Protein AF-A0A0C9VB20-F1 (afdb_monomer)

Mean predicted aligned error: 13.64 Å

Structure (mmCIF, N/CA/C/O backbone):
data_AF-A0A0C9VB20-F1
#
_entry.id   AF-A0A0C9VB20-F1
#
loop_
_atom_site.group_PDB
_atom_site.id
_atom_site.type_symbol
_atom_site.label_atom_id
_atom_site.label_alt_id
_atom_site.label_comp_id
_atom_site.label_asym_id
_atom_site.label_entity_id
_atom_site.label_seq_id
_atom_site.pdbx_PDB_ins_code
_atom_site.Cartn_x
_atom_site.Cartn_y
_atom_site.Cartn_z
_atom_site.occupancy
_atom_site.B_iso_or_equiv
_atom_site.auth_seq_id
_atom_site.auth_comp_id
_atom_site.auth_asym_id
_atom_site.auth_atom_id
_atom_site.pdbx_PDB_model_num
ATOM 1 N N . MET A 1 1 ? 24.033 22.793 -11.885 1.00 37.19 1 MET A N 1
ATOM 2 C CA . MET A 1 1 ? 23.293 23.041 -10.629 1.00 37.19 1 MET A CA 1
ATOM 3 C C . MET A 1 1 ? 22.339 21.866 -10.436 1.00 37.19 1 MET A C 1
ATOM 5 O O . MET A 1 1 ? 21.410 21.729 -11.218 1.00 37.19 1 MET A O 1
ATOM 9 N N . LEU A 1 2 ? 22.643 20.930 -9.532 1.00 44.25 2 LEU A N 1
ATOM 10 C CA . LEU A 1 2 ? 21.800 19.748 -9.310 1.00 44.25 2 LEU A CA 1
ATOM 11 C C . LEU A 1 2 ? 20.564 20.181 -8.518 1.00 44.25 2 LEU A C 1
ATOM 13 O O . LEU A 1 2 ? 20.688 20.611 -7.374 1.00 44.25 2 LEU A O 1
ATOM 17 N N . VAL A 1 3 ? 19.382 20.098 -9.131 1.00 48.47 3 VAL A N 1
ATOM 18 C CA . VAL A 1 3 ? 18.114 20.291 -8.422 1.00 48.47 3 VAL A CA 1
ATOM 19 C C . VAL A 1 3 ? 17.969 19.130 -7.446 1.00 48.47 3 VAL A C 1
ATOM 21 O O . VAL A 1 3 ? 17.707 17.994 -7.838 1.00 48.47 3 VAL A O 1
ATOM 24 N N . GLN A 1 4 ? 18.193 19.406 -6.165 1.00 52.41 4 GLN A N 1
ATOM 25 C CA . GLN A 1 4 ? 17.940 18.453 -5.098 1.00 52.41 4 GLN A CA 1
ATOM 26 C C . GLN A 1 4 ? 16.421 18.303 -4.977 1.00 52.41 4 GLN A C 1
ATOM 28 O O . GLN A 1 4 ? 15.737 19.142 -4.390 1.00 52.41 4 GLN A O 1
ATOM 33 N N . VAL A 1 5 ? 15.872 17.254 -5.591 1.00 60.34 5 VAL A N 1
ATOM 34 C CA . VAL A 1 5 ? 14.470 16.878 -5.398 1.00 60.34 5 VAL A CA 1
ATOM 35 C C . VAL A 1 5 ? 14.298 16.584 -3.911 1.00 60.34 5 VAL A C 1
ATOM 37 O O . VAL A 1 5 ? 14.922 15.659 -3.388 1.00 60.34 5 VAL A O 1
ATOM 40 N N . ARG A 1 6 ? 13.498 17.400 -3.209 1.00 60.97 6 ARG A N 1
ATOM 41 C CA . ARG A 1 6 ? 13.173 17.154 -1.799 1.00 60.97 6 ARG A CA 1
ATOM 42 C C . ARG A 1 6 ? 12.602 15.750 -1.694 1.00 60.97 6 ARG A C 1
ATOM 44 O O . ARG A 1 6 ? 11.579 15.454 -2.308 1.00 60.97 6 ARG A O 1
ATOM 51 N N . GLN A 1 7 ? 13.262 14.894 -0.921 1.00 64.06 7 GLN A N 1
ATOM 52 C CA . GLN A 1 7 ? 12.698 13.591 -0.623 1.00 64.06 7 GLN A CA 1
ATOM 53 C C . GLN A 1 7 ? 11.427 13.810 0.205 1.00 64.06 7 GLN A C 1
ATOM 55 O O . GLN A 1 7 ? 11.490 14.489 1.235 1.00 64.06 7 GLN A O 1
ATOM 60 N N . PRO A 1 8 ? 10.267 13.303 -0.242 1.00 66.62 8 PRO A N 1
ATOM 61 C CA . PRO A 1 8 ? 9.053 13.385 0.550 1.00 66.62 8 PRO A CA 1
ATOM 62 C C . PRO A 1 8 ? 9.283 12.644 1.866 1.00 66.62 8 PRO A C 1
ATOM 64 O O . PRO A 1 8 ? 9.651 11.469 1.882 1.00 66.62 8 PRO A O 1
ATOM 67 N N . HIS A 1 9 ? 9.091 13.346 2.978 1.00 73.94 9 HIS A N 1
ATOM 68 C CA . HIS A 1 9 ? 9.202 12.747 4.297 1.00 73.94 9 HIS A CA 1
ATOM 69 C C . HIS A 1 9 ? 7.899 12.005 4.607 1.00 73.94 9 HIS A C 1
ATOM 71 O O . HIS A 1 9 ? 6.940 12.589 5.117 1.00 73.94 9 HIS A O 1
ATOM 77 N N . TYR A 1 10 ? 7.846 10.723 4.249 1.00 79.81 10 TYR A N 1
ATOM 78 C CA . TYR A 1 10 ? 6.683 9.884 4.515 1.00 79.81 10 TYR A CA 1
ATOM 79 C C . TYR A 1 10 ? 6.507 9.693 6.025 1.00 79.81 10 TYR A C 1
ATOM 81 O O . TYR A 1 10 ? 7.349 9.101 6.695 1.00 79.81 10 TYR A O 1
ATOM 89 N N . ASN A 1 11 ? 5.405 10.199 6.574 1.00 80.00 11 ASN A N 1
ATOM 90 C CA . ASN A 1 11 ? 5.003 9.945 7.953 1.00 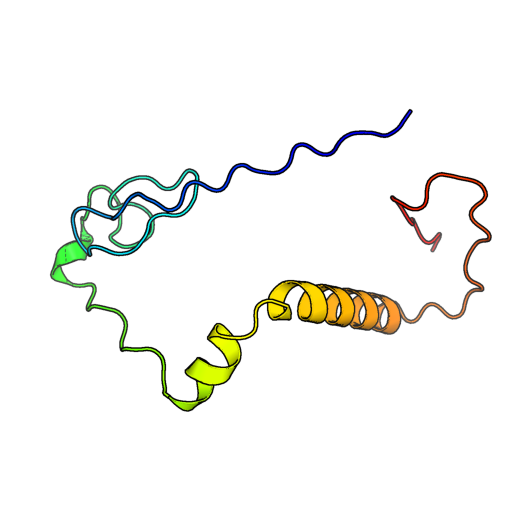80.00 11 ASN A CA 1
ATOM 91 C C . ASN A 1 11 ? 3.794 9.007 7.966 1.00 80.00 11 ASN A C 1
ATOM 93 O O . ASN A 1 11 ? 2.663 9.454 7.766 1.00 80.00 11 ASN A O 1
ATOM 97 N N . TRP A 1 12 ? 4.056 7.720 8.193 1.00 85.44 12 TRP A N 1
ATOM 98 C CA . TRP A 1 12 ? 3.052 6.652 8.272 1.00 85.44 12 TRP A CA 1
ATOM 99 C C . TRP A 1 12 ? 2.956 6.061 9.688 1.00 85.44 12 TRP A C 1
ATOM 101 O O . TRP A 1 12 ? 2.695 4.880 9.871 1.00 85.44 12 TRP A O 1
ATOM 111 N N . SER A 1 13 ? 3.214 6.877 10.714 1.00 87.50 13 SER A N 1
ATOM 112 C CA . SER A 1 13 ? 3.145 6.452 12.124 1.00 87.50 13 SER A CA 1
ATOM 113 C C . SER A 1 13 ? 1.742 6.562 12.731 1.00 87.50 13 SER A C 1
ATOM 115 O O . SER A 1 13 ? 1.475 6.015 13.799 1.00 87.50 13 SER A O 1
ATOM 117 N N . ARG A 1 14 ? 0.837 7.287 12.065 1.00 91.06 14 ARG A N 1
ATOM 118 C CA . ARG A 1 14 ? -0.512 7.571 12.565 1.00 91.06 14 ARG A CA 1
ATOM 119 C C . ARG A 1 14 ? -1.483 6.482 12.125 1.00 91.06 14 ARG A C 1
ATOM 121 O O . ARG A 1 14 ? -1.374 5.959 11.019 1.00 91.06 14 ARG A O 1
ATOM 128 N N . ARG A 1 15 ? -2.467 6.186 12.973 1.00 89.94 15 ARG A N 1
ATOM 129 C CA . ARG A 1 15 ? -3.557 5.246 12.684 1.00 89.94 15 ARG A CA 1
ATOM 130 C C . ARG A 1 15 ? -4.906 5.940 12.781 1.00 89.94 15 ARG A C 1
ATOM 132 O O . ARG A 1 15 ? -5.059 6.912 13.521 1.00 89.94 15 ARG A O 1
ATOM 139 N N . CYS A 1 16 ? -5.878 5.454 12.019 1.00 88.81 16 CYS A N 1
ATOM 140 C CA . CYS A 1 16 ? -7.246 5.935 12.117 1.00 88.81 16 CYS A CA 1
ATOM 141 C C . CYS A 1 16 ? -7.861 5.524 13.464 1.00 88.81 16 CYS A C 1
ATOM 143 O O . CYS A 1 16 ? -7.801 4.358 13.827 1.00 88.81 16 CYS A O 1
ATOM 145 N N . GLN A 1 17 ? -8.516 6.443 14.176 1.00 90.44 17 GLN A N 1
ATOM 146 C CA . GLN A 1 17 ? -9.155 6.144 15.469 1.00 90.44 17 GLN A CA 1
ATOM 147 C C . GLN A 1 17 ? -10.378 5.223 15.356 1.00 90.44 17 GLN A C 1
ATOM 149 O O . GLN A 1 17 ? -10.846 4.707 16.361 1.00 90.44 17 GLN A O 1
ATOM 154 N N . PHE A 1 18 ? -10.921 5.067 14.146 1.00 88.56 18 PHE A N 1
ATOM 155 C CA . PHE A 1 18 ? -12.153 4.324 13.906 1.00 88.56 18 PHE A CA 1
ATOM 156 C C . PHE A 1 18 ? -11.891 2.891 13.431 1.00 88.56 18 PHE A C 1
ATOM 158 O O . PHE A 1 18 ? -12.426 1.960 14.012 1.00 88.56 18 PHE A O 1
ATOM 165 N N . CYS A 1 19 ? -11.060 2.711 12.397 1.00 86.06 19 CYS A N 1
ATOM 166 C CA . CYS A 1 19 ? -10.750 1.390 11.824 1.00 86.06 19 CYS A CA 1
ATOM 167 C C . CYS A 1 19 ? -9.300 0.934 12.048 1.00 86.06 19 CYS A C 1
ATOM 169 O O . CYS A 1 19 ? -8.874 -0.071 11.493 1.00 86.06 19 CYS A O 1
ATOM 171 N N . ASN A 1 20 ? -8.498 1.702 12.791 1.00 85.44 20 ASN A N 1
ATOM 172 C CA . ASN A 1 20 ? -7.107 1.388 13.136 1.00 85.44 20 ASN A CA 1
ATOM 173 C C . ASN A 1 20 ? -6.122 1.186 11.958 1.00 85.44 20 ASN A C 1
ATOM 175 O O . ASN A 1 20 ? -4.962 0.812 12.176 1.00 85.44 20 ASN A O 1
ATOM 179 N N . ILE A 1 21 ? -6.533 1.475 10.717 1.00 85.88 21 ILE A N 1
ATOM 180 C CA . ILE A 1 21 ? -5.658 1.407 9.540 1.00 85.88 21 ILE A CA 1
ATOM 181 C C . ILE A 1 21 ? -4.575 2.491 9.590 1.00 85.88 21 ILE A C 1
ATOM 183 O O . ILE A 1 21 ? -4.787 3.578 10.136 1.00 85.88 21 ILE A O 1
ATOM 187 N N . LEU A 1 22 ? -3.409 2.186 9.019 1.00 88.25 22 LEU A N 1
ATOM 188 C CA . LEU A 1 22 ? -2.296 3.122 8.886 1.00 88.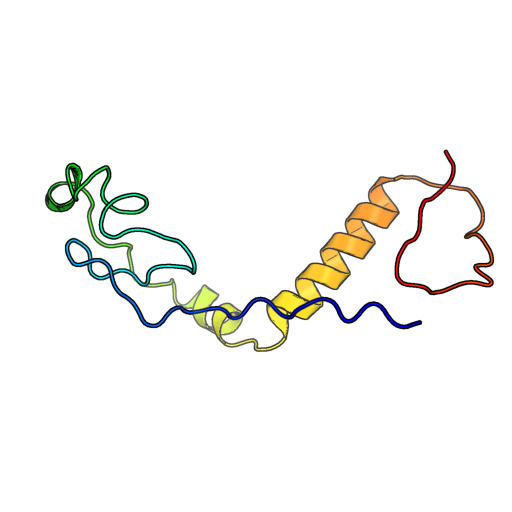25 22 LEU A CA 1
ATOM 189 C C . LEU A 1 22 ? -2.703 4.288 7.973 1.00 88.25 22 LEU A C 1
ATOM 191 O O . LEU A 1 22 ? -3.185 4.059 6.867 1.00 88.25 22 LEU A O 1
ATOM 195 N N . LEU A 1 23 ? -2.503 5.520 8.434 1.00 87.44 23 LEU A N 1
ATOM 196 C CA . LEU A 1 23 ? -2.785 6.723 7.655 1.00 87.44 23 LEU A CA 1
ATOM 197 C C . LEU A 1 23 ? -1.546 7.129 6.860 1.00 87.44 23 LEU A C 1
ATOM 199 O O . LEU A 1 23 ? -0.451 7.266 7.422 1.00 87.44 23 LEU A O 1
ATOM 203 N N . LEU A 1 24 ? -1.730 7.387 5.568 1.00 87.81 24 LEU A N 1
ATOM 204 C CA . LEU A 1 24 ? -0.680 7.928 4.717 1.00 87.81 24 LEU A CA 1
ATOM 205 C C . LEU A 1 24 ? -0.384 9.395 5.067 1.00 87.81 24 LEU A C 1
ATOM 207 O O . LEU A 1 24 ? -1.077 10.079 5.830 1.00 87.81 24 LEU A O 1
ATOM 211 N N . THR A 1 25 ? 0.713 9.899 4.507 1.00 86.25 25 THR A N 1
ATOM 212 C CA . THR A 1 25 ? 1.131 11.288 4.712 1.00 86.25 25 THR A CA 1
ATOM 213 C C . THR A 1 25 ? 0.071 12.236 4.158 1.00 86.25 25 THR A C 1
ATOM 215 O O . THR A 1 25 ? -0.294 12.142 2.994 1.00 86.25 25 THR A O 1
ATOM 218 N N . GLY A 1 26 ? -0.427 13.144 5.000 1.00 86.25 26 GLY A N 1
ATOM 219 C CA . GLY A 1 26 ? -1.492 14.086 4.637 1.00 86.25 26 GLY A CA 1
ATOM 220 C C . GLY A 1 26 ? -2.914 13.562 4.849 1.00 86.25 26 GLY A C 1
ATOM 221 O O . GLY A 1 26 ? -3.841 14.369 4.883 1.00 86.25 26 GLY A O 1
ATOM 222 N N . GLU A 1 27 ? -3.106 12.262 5.084 1.00 88.44 27 GLU A N 1
ATOM 223 C CA . GLU A 1 27 ? -4.440 11.732 5.362 1.00 88.44 27 GLU A CA 1
ATOM 224 C C . GLU A 1 27 ? -4.952 12.197 6.727 1.00 88.44 27 GLU A C 1
ATOM 226 O O . GLU A 1 27 ? -4.217 12.264 7.727 1.00 88.44 27 GLU A O 1
ATOM 231 N N . ARG A 1 28 ? -6.242 12.537 6.752 1.00 87.25 28 ARG A N 1
ATOM 232 C CA . ARG A 1 28 ? -6.972 12.920 7.956 1.00 87.25 28 ARG A CA 1
ATOM 233 C C . ARG A 1 28 ? -7.684 11.713 8.546 1.00 87.25 28 ARG A C 1
ATOM 235 O O . ARG A 1 28 ? -8.050 10.758 7.863 1.00 87.25 28 ARG A O 1
ATOM 242 N N . ASN A 1 29 ? -7.881 11.780 9.853 1.00 87.56 29 ASN A N 1
ATOM 243 C CA . ASN A 1 29 ? -8.458 10.695 10.618 1.00 87.56 29 ASN A CA 1
ATOM 244 C C . ASN A 1 29 ? -9.926 10.456 10.239 1.00 87.56 29 ASN A C 1
ATOM 246 O O . ASN A 1 29 ? -10.750 11.359 10.375 1.00 87.56 29 ASN A O 1
ATOM 250 N N . GLY A 1 30 ? -10.250 9.237 9.799 1.00 85.00 30 GLY A N 1
ATOM 251 C CA . GLY A 1 30 ? -11.614 8.870 9.436 1.00 85.00 30 GLY A CA 1
ATOM 252 C C . GLY A 1 30 ? -12.167 9.713 8.294 1.00 85.00 30 GLY A C 1
ATOM 253 O O . GLY A 1 30 ? -13.306 10.142 8.378 1.00 85.00 30 GLY A O 1
ATOM 254 N N . GLU A 1 31 ? -11.369 10.021 7.272 1.00 86.31 31 GLU A N 1
ATOM 255 C CA . GLU A 1 31 ? -11.879 10.569 6.008 1.00 86.31 31 GLU A CA 1
ATOM 256 C C . GLU A 1 31 ? -11.772 9.513 4.910 1.00 86.31 31 GLU A C 1
ATOM 258 O O . GLU A 1 31 ? -12.795 8.984 4.482 1.00 86.31 31 GLU A O 1
ATOM 263 N N . PHE A 1 32 ? -10.547 9.147 4.524 1.00 84.94 32 PHE A N 1
ATOM 264 C CA . PHE A 1 32 ? -10.297 8.216 3.423 1.00 84.94 32 PHE A CA 1
ATOM 265 C C . PHE A 1 32 ? -10.900 6.822 3.667 1.00 84.94 32 PHE A C 1
ATOM 267 O O . PHE A 1 32 ? -11.654 6.317 2.844 1.00 84.94 32 PHE A O 1
ATOM 274 N N . CYS A 1 33 ? -10.611 6.215 4.820 1.00 84.38 33 CYS A N 1
ATOM 275 C CA . CYS A 1 33 ? -10.975 4.824 5.103 1.00 84.38 33 CYS A CA 1
ATOM 276 C C . CYS A 1 33 ? -12.376 4.624 5.704 1.00 84.38 33 CYS A C 1
ATOM 278 O O . CYS A 1 33 ? -12.955 3.556 5.548 1.00 84.38 33 CYS A O 1
ATOM 280 N N . CYS A 1 34 ? -12.931 5.617 6.407 1.00 88.88 34 CYS A N 1
ATOM 281 C CA . CYS A 1 34 ? -14.198 5.468 7.142 1.00 88.88 34 CYS A CA 1
ATOM 282 C C . CYS A 1 34 ? -15.277 6.475 6.725 1.00 88.88 34 CYS A C 1
ATOM 284 O O . CYS A 1 34 ? -16.330 6.519 7.358 1.00 88.88 34 CYS A O 1
ATOM 286 N N . GLY A 1 35 ? -15.025 7.304 5.705 1.00 86.12 35 GLY A N 1
ATOM 287 C CA . GLY A 1 35 ? -15.874 8.440 5.335 1.00 86.12 35 GLY A CA 1
ATOM 288 C C . GLY A 1 35 ? -15.888 9.540 6.395 1.00 86.12 35 GLY A C 1
ATOM 289 O O . GLY A 1 35 ? -15.626 9.276 7.558 1.00 86.12 35 GLY A O 1
ATOM 290 N N . GLN A 1 36 ? -16.216 10.773 6.003 1.00 89.12 36 GLN A N 1
ATOM 291 C CA . GLN A 1 36 ? -16.080 11.987 6.823 1.00 89.12 36 GLN A CA 1
ATOM 292 C C . GLN A 1 36 ? -16.412 11.790 8.316 1.00 89.12 36 GLN A C 1
ATOM 294 O O . GLN A 1 36 ? -17.545 11.468 8.676 1.00 89.12 36 GLN A O 1
ATOM 299 N N . ARG A 1 37 ? -15.411 12.014 9.181 1.00 86.88 37 ARG A N 1
ATOM 300 C CA . ARG A 1 37 ? -15.491 11.842 10.646 1.00 86.88 37 ARG A CA 1
ATOM 301 C C . ARG A 1 37 ? -15.910 10.433 11.095 1.00 86.88 37 ARG A C 1
ATOM 303 O O . ARG A 1 37 ? -16.551 10.289 12.129 1.00 86.88 37 ARG A O 1
ATOM 310 N N . GLY A 1 38 ? -15.546 9.397 10.344 1.00 87.88 38 GLY A N 1
ATOM 311 C CA . GLY A 1 38 ? -15.853 8.011 10.702 1.00 87.88 38 GLY A CA 1
ATOM 312 C C . GLY A 1 38 ? -17.297 7.588 10.440 1.00 87.88 38 GLY A C 1
ATOM 313 O O . GLY A 1 38 ? -17.741 6.598 11.017 1.00 87.88 38 GLY A O 1
ATOM 314 N N . LYS A 1 39 ? -18.038 8.305 9.582 1.00 90.50 39 LYS A N 1
ATOM 315 C CA . LYS A 1 39 ? -19.461 8.041 9.291 1.00 90.50 39 LYS A CA 1
ATOM 316 C C . LYS A 1 39 ? -19.761 6.564 9.000 1.00 90.50 39 LYS A C 1
ATOM 318 O O . LYS A 1 39 ? -20.809 6.064 9.392 1.00 90.50 39 LYS A O 1
ATOM 323 N N . TYR A 1 40 ? -18.846 5.872 8.332 1.00 88.94 40 TYR A N 1
ATOM 324 C CA . TYR A 1 40 ? -18.985 4.484 7.899 1.00 88.94 40 TYR A CA 1
ATOM 325 C C . TYR A 1 40 ? -18.146 3.499 8.721 1.00 88.94 40 TYR A C 1
ATOM 327 O O . TYR A 1 40 ? -18.062 2.329 8.368 1.00 88.94 40 TYR A O 1
ATOM 335 N N . ALA A 1 41 ? -17.559 3.927 9.841 1.00 86.62 41 ALA A N 1
ATOM 336 C CA . ALA A 1 41 ? -16.731 3.066 10.689 1.00 86.62 41 ALA A CA 1
ATOM 337 C C . ALA A 1 41 ? -17.439 1.779 11.148 1.00 86.62 41 ALA A C 1
ATOM 339 O O . ALA A 1 41 ? -16.797 0.757 11.329 1.00 86.62 41 ALA A O 1
ATOM 340 N N . HIS A 1 42 ? -18.762 1.834 11.314 1.00 84.38 42 HIS A N 1
ATOM 341 C CA . HIS A 1 42 ? -19.585 0.716 11.772 1.00 84.38 42 HIS A CA 1
ATOM 342 C C . HIS A 1 42 ? -20.012 -0.250 10.653 1.00 84.38 42 HIS A C 1
ATOM 344 O O . HIS A 1 42 ? -20.506 -1.331 10.955 1.00 84.38 42 HIS A O 1
ATOM 350 N N . ILE A 1 43 ? -19.858 0.134 9.380 1.00 85.31 43 ILE A N 1
ATOM 351 C CA . ILE A 1 43 ? -20.212 -0.708 8.221 1.00 85.31 43 ILE A CA 1
ATOM 352 C C . ILE A 1 43 ?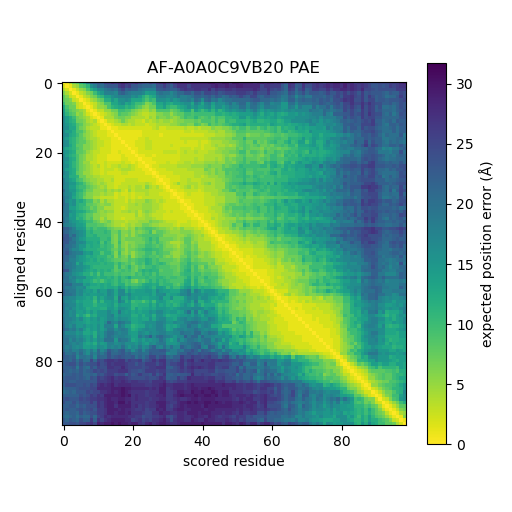 -18.991 -1.196 7.443 1.00 85.31 43 ILE A C 1
ATOM 354 O O . ILE A 1 43 ? -19.089 -2.169 6.699 1.00 85.31 43 ILE A O 1
ATOM 358 N N . VAL A 1 44 ? -17.849 -0.520 7.577 1.00 77.44 44 VAL A N 1
ATOM 359 C CA . VAL A 1 44 ? -16.609 -0.928 6.920 1.00 77.44 44 VAL A CA 1
ATOM 360 C C . VAL A 1 44 ? -15.998 -2.060 7.735 1.00 77.44 44 VAL A C 1
ATOM 362 O O . VAL A 1 44 ? -15.440 -1.834 8.806 1.00 77.44 44 VAL A O 1
ATOM 365 N N . ALA A 1 45 ? -16.119 -3.283 7.224 1.00 76.31 45 ALA A N 1
ATOM 366 C CA . ALA A 1 45 ? -15.402 -4.425 7.768 1.00 76.31 45 ALA A CA 1
ATOM 367 C C . ALA A 1 45 ? -13.888 -4.228 7.605 1.00 76.31 45 ALA A C 1
ATOM 369 O O . ALA A 1 45 ? -13.427 -3.589 6.654 1.00 76.31 45 ALA A O 1
ATOM 370 N N . GLU A 1 46 ? -13.111 -4.793 8.528 1.00 73.94 46 GLU A N 1
ATOM 371 C CA . GLU A 1 46 ? -11.659 -4.818 8.386 1.00 73.94 46 GLU A CA 1
ATOM 372 C C . GLU A 1 46 ? -11.257 -5.522 7.084 1.00 73.94 46 GLU A C 1
ATOM 374 O O . GLU A 1 46 ? -11.897 -6.479 6.638 1.00 73.94 46 GLU A O 1
ATOM 379 N N . LEU A 1 47 ? -10.178 -5.037 6.465 1.00 73.44 47 LEU A N 1
ATOM 380 C CA . LEU A 1 47 ? -9.598 -5.701 5.304 1.00 73.44 47 LEU A CA 1
ATOM 381 C C . LEU A 1 47 ? -9.158 -7.119 5.703 1.00 73.44 47 LEU A C 1
ATOM 383 O O . LEU A 1 47 ? -8.512 -7.279 6.742 1.00 73.44 47 LEU A O 1
ATOM 387 N N . PRO A 1 48 ? -9.457 -8.145 4.884 1.00 82.88 48 PRO A N 1
ATOM 388 C CA . PRO A 1 48 ? -8.957 -9.485 5.142 1.00 82.88 48 PRO A CA 1
ATOM 389 C C . PRO A 1 48 ? -7.419 -9.483 5.161 1.00 82.88 48 PRO A C 1
ATOM 391 O O . PRO A 1 48 ? -6.791 -8.652 4.491 1.00 82.88 48 PRO A O 1
ATOM 394 N N . PRO A 1 49 ? -6.790 -10.412 5.905 1.00 84.19 49 PRO A N 1
ATOM 395 C CA . PRO A 1 49 ? -5.340 -10.525 5.925 1.00 84.19 49 PRO A CA 1
ATOM 396 C C . PRO A 1 49 ? -4.797 -10.767 4.515 1.00 84.19 49 PRO A C 1
ATOM 398 O O . PRO A 1 49 ? -5.443 -11.396 3.672 1.00 84.19 49 PRO A O 1
ATOM 401 N N . LEU A 1 50 ? -3.579 -10.275 4.270 1.00 84.00 50 LEU A N 1
ATOM 402 C CA . LEU A 1 50 ? -2.913 -10.455 2.988 1.00 84.00 50 LEU A CA 1
ATOM 403 C C . LEU A 1 50 ? -2.797 -11.962 2.676 1.00 84.00 50 LEU A C 1
ATOM 405 O O . LEU A 1 50 ? -2.254 -12.699 3.504 1.00 84.00 50 LEU A O 1
ATOM 409 N N . PRO A 1 51 ? -3.264 -12.438 1.505 1.00 92.12 51 PRO A N 1
ATOM 410 C CA . PRO A 1 51 ? -3.160 -13.850 1.160 1.00 92.12 51 PRO A CA 1
ATOM 411 C C . PRO A 1 51 ? -1.702 -14.318 1.164 1.00 92.12 51 PRO A C 1
ATOM 413 O O . PRO A 1 51 ? -0.809 -13.581 0.738 1.00 92.12 51 PRO A O 1
ATOM 416 N N . ALA A 1 52 ? -1.461 -15.557 1.600 1.00 91.38 52 ALA A N 1
ATOM 417 C CA . ALA A 1 52 ? -0.113 -16.090 1.806 1.00 91.38 52 ALA A CA 1
ATOM 418 C C . ALA A 1 52 ? 0.780 -15.971 0.558 1.00 91.38 52 ALA A C 1
ATOM 420 O O . ALA A 1 52 ? 1.958 -15.624 0.664 1.00 91.38 52 ALA A O 1
ATOM 421 N N . GLN A 1 53 ? 0.203 -16.156 -0.632 1.00 89.50 53 GLN A N 1
ATOM 422 C CA . GLN A 1 53 ? 0.896 -16.001 -1.912 1.00 89.50 53 GLN A CA 1
ATOM 423 C C . GLN A 1 53 ? 1.497 -14.599 -2.139 1.00 89.50 53 GLN A C 1
ATOM 425 O O . GLN A 1 53 ? 2.490 -14.468 -2.853 1.00 89.50 53 GLN A O 1
ATOM 430 N N . PHE A 1 54 ? 0.952 -13.553 -1.512 1.00 84.75 54 PHE A N 1
ATOM 431 C CA . PHE A 1 54 ? 1.447 -12.179 -1.644 1.00 84.75 54 PHE A CA 1
ATOM 432 C C . PHE A 1 54 ? 2.455 -11.781 -0.561 1.00 84.75 54 PHE A C 1
ATOM 434 O O . PHE A 1 54 ? 3.130 -10.763 -0.713 1.00 84.75 54 PHE A O 1
ATOM 441 N N . ILE A 1 55 ? 2.631 -12.581 0.496 1.00 86.44 55 ILE A N 1
ATOM 442 C CA . ILE A 1 55 ? 3.607 -12.290 1.561 1.00 86.44 55 ILE A CA 1
ATOM 443 C C . ILE A 1 55 ? 5.027 -12.229 0.987 1.00 86.44 55 ILE A C 1
ATOM 445 O O . ILE A 1 55 ? 5.796 -11.325 1.310 1.00 86.44 55 ILE A O 1
ATOM 449 N N . TRP A 1 56 ? 5.366 -13.148 0.075 1.00 86.00 56 TRP A N 1
ATOM 450 C CA . TRP A 1 56 ? 6.660 -13.124 -0.612 1.00 86.00 56 TRP A CA 1
ATOM 451 C C . TRP A 1 56 ? 6.891 -11.803 -1.351 1.00 86.00 56 TRP A C 1
ATOM 453 O O . TRP A 1 56 ? 7.996 -11.266 -1.297 1.00 86.00 56 TRP A O 1
ATOM 463 N N . LEU A 1 57 ? 5.847 -11.275 -1.998 1.00 82.81 57 LEU A N 1
ATOM 464 C CA . LEU A 1 57 ? 5.884 -10.033 -2.767 1.00 82.81 57 LEU A CA 1
ATOM 465 C C . LEU A 1 57 ? 6.094 -8.822 -1.849 1.00 82.81 57 LEU A C 1
ATOM 467 O O . LEU A 1 57 ? 6.958 -7.987 -2.115 1.00 82.81 57 LEU A O 1
ATOM 471 N N . ALA A 1 58 ? 5.349 -8.767 -0.741 1.00 80.25 58 ALA A N 1
ATOM 472 C CA . ALA A 1 58 ? 5.433 -7.702 0.257 1.00 80.25 58 ALA A CA 1
ATOM 473 C C . ALA A 1 58 ? 6.819 -7.614 0.921 1.00 80.25 58 ALA A C 1
ATOM 475 O O . ALA A 1 58 ? 7.279 -6.526 1.258 1.00 80.25 58 ALA A O 1
ATOM 476 N N . ASN A 1 59 ? 7.522 -8.744 1.045 1.00 83.75 59 ASN A N 1
ATOM 477 C CA . ASN A 1 59 ? 8.847 -8.811 1.666 1.00 83.75 59 ASN A CA 1
ATOM 478 C C . ASN A 1 59 ? 10.006 -8.433 0.722 1.00 83.75 59 ASN A C 1
ATOM 480 O O . ASN A 1 59 ? 11.170 -8.431 1.133 1.00 83.75 59 ASN A O 1
ATOM 484 N N . LYS A 1 60 ? 9.745 -8.118 -0.554 1.00 85.62 60 LYS A N 1
ATOM 485 C CA . LYS A 1 60 ? 10.794 -7.705 -1.498 1.00 85.62 60 LYS A CA 1
ATOM 486 C C . LYS A 1 60 ? 11.084 -6.210 -1.382 1.00 85.62 60 LYS A C 1
ATOM 488 O O . LYS A 1 60 ? 10.428 -5.393 -2.017 1.00 85.62 60 LYS A O 1
ATOM 493 N N . LEU A 1 61 ? 12.166 -5.866 -0.682 1.00 82.25 61 LEU A N 1
ATOM 494 C CA . LEU A 1 61 ? 12.640 -4.480 -0.506 1.00 82.25 61 LEU A CA 1
ATOM 495 C C . LEU A 1 61 ? 12.776 -3.687 -1.821 1.00 82.25 61 LEU A C 1
ATOM 497 O O . LEU A 1 61 ? 12.515 -2.489 -1.861 1.00 82.25 61 LEU A O 1
ATOM 501 N N . ASN A 1 62 ? 13.148 -4.357 -2.914 1.00 82.75 62 ASN A N 1
ATOM 502 C CA . ASN A 1 62 ? 13.423 -3.703 -4.195 1.00 82.75 62 ASN A CA 1
ATOM 503 C C . ASN A 1 62 ? 12.224 -3.674 -5.148 1.00 82.75 62 ASN A C 1
ATOM 505 O O . ASN A 1 62 ? 12.366 -3.214 -6.283 1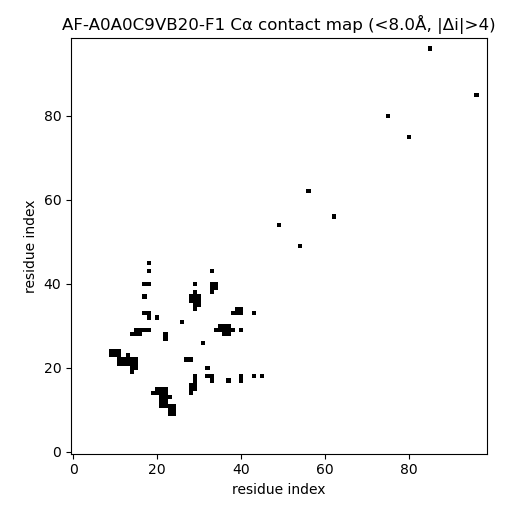.00 82.75 62 ASN A O 1
ATOM 509 N N . ILE A 1 63 ? 11.052 -4.163 -4.738 1.00 82.88 63 ILE A N 1
ATOM 510 C CA . ILE A 1 63 ? 9.946 -4.363 -5.675 1.00 82.88 63 ILE A CA 1
ATOM 511 C C . ILE A 1 63 ? 9.436 -3.062 -6.287 1.00 82.88 63 ILE A C 1
ATOM 513 O O . ILE A 1 63 ? 9.258 -2.988 -7.499 1.00 82.88 63 ILE A O 1
ATOM 517 N N . SER A 1 64 ? 9.311 -2.003 -5.489 1.00 77.69 64 SER A N 1
ATOM 518 C CA . SER A 1 64 ? 8.884 -0.688 -5.972 1.00 77.69 64 SER A CA 1
ATOM 519 C C . SER A 1 64 ? 9.897 -0.078 -6.944 1.00 77.69 64 SER A C 1
ATOM 521 O O . SER A 1 64 ? 9.524 0.645 -7.867 1.00 77.69 64 SER A O 1
ATOM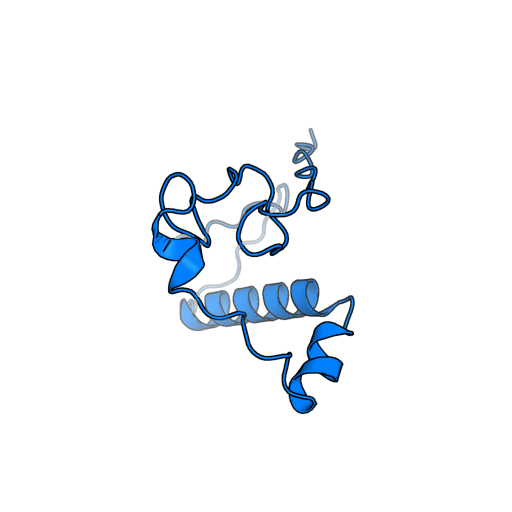 523 N N . PHE A 1 65 ? 11.188 -0.364 -6.756 1.00 79.19 65 PHE A N 1
ATOM 524 C CA . PHE A 1 65 ? 12.245 0.088 -7.659 1.00 79.19 65 PHE A CA 1
ATOM 525 C C . PHE A 1 65 ? 12.224 -0.685 -8.984 1.00 79.19 65 PHE A C 1
ATOM 527 O O . PHE A 1 65 ? 12.268 -0.075 -10.053 1.00 79.19 65 PHE A O 1
ATOM 534 N N . LEU A 1 66 ? 12.106 -2.014 -8.924 1.00 80.81 66 LEU A N 1
ATOM 535 C CA . LEU A 1 66 ? 12.037 -2.878 -10.105 1.00 80.81 66 LEU A CA 1
ATOM 536 C C . LEU A 1 66 ? 10.751 -2.649 -10.910 1.00 80.81 66 LEU A C 1
ATOM 538 O O . LEU A 1 66 ? 10.815 -2.524 -12.130 1.00 80.81 66 LEU A O 1
ATOM 542 N N . SER A 1 67 ? 9.606 -2.502 -10.240 1.00 84.56 67 SER A N 1
ATOM 543 C CA . SER A 1 67 ? 8.321 -2.190 -10.877 1.00 84.56 67 SER A CA 1
ATOM 544 C C . SER A 1 67 ? 8.372 -0.858 -11.618 1.00 84.56 67 SER A C 1
ATOM 546 O O . SER A 1 67 ? 7.915 -0.776 -12.752 1.00 84.56 67 SER A O 1
ATOM 548 N N . ARG A 1 68 ? 9.002 0.172 -11.041 1.00 80.31 68 ARG A N 1
ATOM 549 C CA . ARG A 1 68 ? 9.164 1.459 -11.727 1.00 80.31 68 ARG A CA 1
ATOM 550 C C . ARG A 1 68 ? 9.992 1.327 -12.999 1.00 80.31 68 ARG A C 1
ATOM 552 O O . ARG A 1 68 ? 9.611 1.894 -14.014 1.00 80.31 68 ARG A O 1
ATOM 559 N N . LYS A 1 69 ? 11.090 0.564 -12.964 1.00 81.19 69 LYS A N 1
ATOM 560 C CA . LYS A 1 69 ? 11.886 0.282 -14.169 1.00 81.19 69 LYS A CA 1
ATOM 561 C C . LYS A 1 69 ? 11.060 -0.435 -15.234 1.00 81.19 69 LYS A C 1
ATOM 563 O O . LYS A 1 69 ? 11.108 -0.034 -16.390 1.00 81.19 69 LYS A O 1
ATOM 568 N N . LEU A 1 70 ? 10.290 -1.448 -14.844 1.00 81.62 70 LEU A N 1
ATOM 569 C CA . LEU A 1 70 ? 9.414 -2.173 -15.765 1.00 81.62 70 LEU A CA 1
ATOM 570 C C . LEU A 1 70 ? 8.324 -1.269 -16.351 1.00 81.62 70 LEU A C 1
ATOM 572 O O . LEU A 1 70 ? 8.144 -1.268 -17.562 1.00 81.62 70 LEU A O 1
ATOM 576 N N . ASN A 1 71 ? 7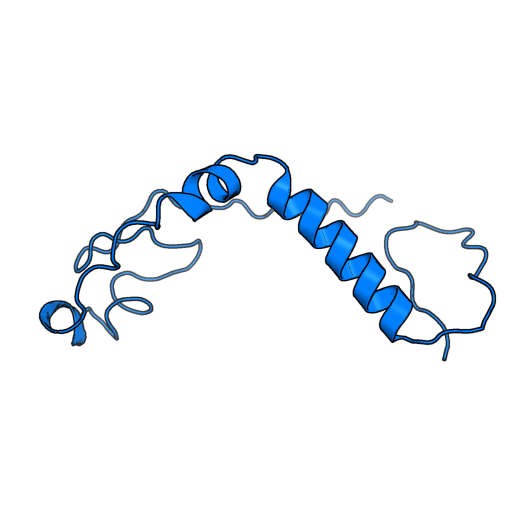.665 -0.446 -15.534 1.00 81.44 71 ASN A N 1
ATOM 577 C CA . ASN A 1 71 ? 6.662 0.511 -16.008 1.00 81.44 71 ASN A CA 1
ATOM 578 C C . ASN A 1 71 ? 7.261 1.529 -16.981 1.00 81.44 71 ASN A C 1
ATOM 580 O O . ASN A 1 71 ? 6.617 1.873 -17.966 1.00 81.44 71 ASN A O 1
ATOM 584 N N . LEU A 1 72 ? 8.490 1.993 -16.736 1.00 80.19 72 LEU A N 1
ATOM 585 C CA . LEU A 1 72 ? 9.193 2.894 -17.649 1.00 80.19 72 LEU A CA 1
ATOM 586 C C . LEU A 1 72 ? 9.537 2.206 -18.973 1.00 80.19 72 LEU A C 1
ATOM 588 O O . LEU A 1 72 ? 9.301 2.791 -20.022 1.00 80.19 72 LEU A O 1
ATOM 592 N N . LEU A 1 73 ? 10.040 0.968 -18.938 1.00 79.25 73 LEU A N 1
ATOM 593 C CA . LEU A 1 73 ? 10.323 0.186 -20.147 1.00 79.25 73 LEU A CA 1
ATOM 594 C C . LEU A 1 73 ? 9.054 -0.097 -20.952 1.00 79.25 73 LEU A C 1
ATOM 596 O O . LEU A 1 73 ? 9.066 0.042 -22.170 1.00 79.25 73 LEU A O 1
ATOM 600 N N . PHE A 1 74 ? 7.960 -0.453 -20.278 1.00 80.00 74 PHE A N 1
ATOM 601 C CA . PHE A 1 74 ? 6.671 -0.675 -20.923 1.00 80.00 74 PHE A CA 1
ATOM 602 C C . PHE A 1 74 ? 6.130 0.612 -21.543 1.00 80.00 74 PHE A C 1
ATOM 604 O O . PHE A 1 74 ? 5.753 0.609 -22.706 1.00 80.00 74 PHE A O 1
ATOM 611 N N . SER A 1 75 ? 6.155 1.721 -20.797 1.00 77.12 75 SER A N 1
ATOM 612 C CA . SER A 1 75 ? 5.734 3.029 -21.315 1.00 77.12 75 SER A CA 1
ATOM 613 C C . SER A 1 75 ? 6.586 3.439 -22.513 1.00 77.12 75 SER A C 1
ATOM 615 O O . SER A 1 75 ? 6.052 3.947 -23.487 1.00 77.12 75 SER A O 1
ATOM 617 N N . PHE A 1 76 ? 7.894 3.171 -22.472 1.00 78.62 76 PHE A N 1
ATOM 618 C CA . PHE A 1 76 ? 8.791 3.407 -23.597 1.00 78.62 76 PHE A CA 1
ATOM 619 C C . PHE A 1 76 ? 8.422 2.571 -24.827 1.00 78.62 76 PHE A C 1
ATOM 621 O O . PHE A 1 76 ? 8.236 3.126 -25.903 1.00 78.62 76 PHE A O 1
ATOM 628 N N . ALA A 1 77 ? 8.265 1.256 -24.666 1.00 78.62 77 ALA A N 1
ATOM 629 C CA . ALA A 1 77 ? 7.901 0.365 -25.764 1.00 78.62 77 ALA A CA 1
ATOM 630 C C . ALA A 1 77 ? 6.519 0.695 -26.356 1.00 78.62 77 ALA A C 1
ATOM 632 O O . ALA A 1 77 ? 6.347 0.660 -27.570 1.00 78.62 77 ALA A O 1
ATOM 633 N N . ALA A 1 78 ? 5.552 1.055 -25.508 1.00 77.19 78 ALA A N 1
ATOM 634 C CA . ALA A 1 78 ? 4.191 1.405 -25.910 1.00 77.19 78 ALA A CA 1
ATOM 635 C C . ALA A 1 78 ? 4.092 2.732 -26.677 1.00 77.19 78 ALA A C 1
ATOM 637 O O . ALA A 1 78 ? 3.085 2.970 -27.333 1.00 77.19 78 ALA A O 1
ATOM 638 N N . MET A 1 79 ? 5.110 3.596 -26.612 1.00 76.62 79 MET A N 1
ATOM 639 C CA . MET A 1 79 ? 5.149 4.816 -27.424 1.00 76.62 79 MET A CA 1
ATOM 640 C C . MET A 1 79 ? 5.479 4.539 -28.903 1.00 76.62 79 MET A C 1
ATOM 642 O O . MET A 1 79 ? 5.479 5.484 -29.682 1.00 76.62 79 MET A O 1
ATOM 646 N N . GLU A 1 80 ? 5.769 3.283 -29.287 1.00 68.56 80 GLU A N 1
ATOM 647 C CA . GLU A 1 80 ? 6.033 2.842 -30.672 1.00 68.56 80 GLU A CA 1
ATOM 648 C C . GLU A 1 80 ? 7.039 3.727 -31.436 1.00 68.56 80 GLU A C 1
ATOM 650 O O . GLU A 1 80 ? 7.013 3.829 -32.661 1.00 68.56 80 GLU A O 1
ATOM 655 N N . THR A 1 81 ? 7.963 4.379 -30.724 1.00 65.88 81 THR A N 1
ATOM 656 C CA . THR A 1 81 ? 8.892 5.326 -31.343 1.00 65.88 81 THR A CA 1
ATOM 657 C C . THR A 1 81 ? 9.934 4.560 -32.153 1.00 65.88 81 THR A C 1
ATOM 659 O O . THR A 1 81 ? 10.769 3.853 -31.584 1.00 65.88 81 THR A O 1
ATOM 662 N N . THR A 1 82 ? 9.916 4.710 -33.475 1.00 63.88 82 THR A N 1
ATOM 663 C CA . THR A 1 82 ? 10.923 4.135 -34.386 1.00 63.88 82 THR A CA 1
ATOM 664 C C . THR A 1 82 ? 12.157 5.021 -34.554 1.00 63.88 82 THR A C 1
ATOM 666 O O . THR A 1 82 ? 13.137 4.614 -35.177 1.00 63.88 82 THR A O 1
ATOM 669 N N . GLU A 1 83 ? 12.108 6.240 -34.020 1.00 64.00 83 GLU A N 1
ATOM 670 C CA . GLU A 1 83 ? 13.168 7.230 -34.156 1.00 64.00 83 GLU A CA 1
ATOM 671 C C . GLU A 1 83 ? 14.383 6.930 -33.273 1.00 64.00 83 GLU A C 1
ATOM 673 O O . GLU A 1 83 ? 14.294 6.325 -32.200 1.00 64.00 83 GLU A O 1
ATOM 678 N N . LYS A 1 84 ? 15.559 7.368 -33.735 1.00 62.25 84 LYS A N 1
ATOM 679 C CA . LYS A 1 84 ? 16.806 7.206 -32.977 1.00 62.25 84 LYS A CA 1
ATOM 680 C C . LYS A 1 84 ? 16.721 7.984 -31.665 1.00 62.25 84 LYS A C 1
ATOM 682 O O . LYS A 1 84 ? 16.331 9.148 -31.651 1.00 62.25 84 LYS A O 1
ATOM 687 N N . PHE A 1 85 ? 17.176 7.364 -30.574 1.00 62.44 85 PHE A N 1
ATOM 688 C CA . PHE A 1 85 ? 17.309 8.053 -29.292 1.00 62.44 85 PHE A CA 1
ATOM 689 C C . PHE A 1 85 ? 18.141 9.335 -29.454 1.00 62.44 85 PHE A C 1
ATOM 691 O O . PHE A 1 85 ? 19.237 9.276 -30.026 1.00 62.44 85 PHE A O 1
ATOM 698 N N . PRO A 1 86 ? 17.669 10.483 -28.938 1.00 65.38 86 PRO A N 1
ATOM 699 C CA . PRO A 1 86 ? 18.432 11.717 -29.013 1.00 65.38 86 PRO A CA 1
ATOM 700 C C . PRO A 1 86 ? 19.726 11.583 -28.204 1.00 65.38 86 PRO A C 1
ATOM 702 O O . PRO A 1 86 ? 19.737 11.059 -27.088 1.00 65.38 86 PRO A O 1
ATOM 705 N N . ILE A 1 87 ? 20.831 12.086 -28.756 1.00 68.00 87 ILE A N 1
ATOM 706 C CA . ILE A 1 87 ? 22.095 12.202 -28.025 1.00 68.00 87 ILE A CA 1
ATOM 707 C C . ILE A 1 87 ? 21.957 13.396 -27.079 1.00 68.00 87 ILE A C 1
ATOM 709 O O . ILE A 1 87 ? 22.021 14.550 -27.500 1.00 68.00 87 ILE A O 1
ATOM 713 N N . LEU A 1 88 ? 21.722 13.120 -25.797 1.00 65.69 88 LEU A N 1
ATOM 714 C CA . LEU A 1 88 ? 21.528 14.156 -24.785 1.00 65.69 88 LEU A CA 1
ATOM 715 C C . LEU A 1 88 ? 22.882 14.628 -24.242 1.00 65.69 88 LEU A C 1
ATOM 717 O O . LEU A 1 88 ? 23.542 13.923 -23.484 1.00 65.69 88 LEU A O 1
ATOM 721 N N . SER A 1 89 ? 23.270 15.854 -24.583 1.00 65.19 89 SER A N 1
ATOM 722 C CA . SER A 1 89 ? 24.455 16.547 -24.050 1.00 65.19 89 SER A CA 1
ATOM 723 C C . SER A 1 89 ? 24.186 17.310 -22.734 1.00 65.19 89 SER A C 1
ATOM 725 O O . SER A 1 89 ? 25.030 18.083 -22.286 1.00 65.19 89 SER A O 1
ATOM 727 N N . GLY A 1 90 ? 23.026 17.090 -22.091 1.00 65.19 90 GLY A N 1
ATOM 728 C CA . GLY A 1 90 ? 22.574 17.777 -20.869 1.00 65.19 90 GLY A CA 1
ATOM 729 C C . GLY A 1 90 ? 22.155 16.842 -19.714 1.00 65.19 90 GLY A C 1
ATOM 730 O O . GLY A 1 90 ? 22.273 15.623 -19.829 1.00 65.19 90 GLY A O 1
ATOM 731 N N . PRO A 1 91 ? 21.670 17.382 -18.573 1.00 58.22 91 PRO A N 1
ATOM 732 C CA . PRO A 1 91 ? 21.313 16.586 -17.396 1.00 58.22 91 PRO A CA 1
ATOM 733 C C . PRO A 1 91 ? 20.204 15.564 -17.700 1.00 58.22 91 PRO A C 1
ATOM 735 O O . PRO A 1 91 ? 19.086 15.938 -18.040 1.00 58.22 91 PRO A O 1
ATOM 738 N N . LEU A 1 92 ? 20.499 14.275 -17.501 1.00 57.25 92 LEU A N 1
ATOM 739 C CA . LEU A 1 92 ? 19.683 13.100 -17.869 1.00 57.25 92 LEU A CA 1
ATOM 740 C C . LEU A 1 92 ? 18.333 12.952 -17.123 1.00 57.25 92 LEU A C 1
ATOM 742 O O . LEU A 1 92 ? 17.707 11.897 -17.179 1.00 57.25 92 LEU A O 1
ATOM 746 N N . GLY A 1 93 ? 17.897 13.968 -16.376 1.00 52.34 93 GLY A N 1
ATOM 747 C CA . GLY A 1 93 ? 16.701 13.904 -15.529 1.00 52.34 93 GLY A CA 1
ATOM 748 C C . GLY A 1 93 ? 15.376 14.085 -16.274 1.00 52.34 93 GLY A C 1
ATOM 749 O O . GLY A 1 93 ? 14.336 13.718 -15.736 1.00 52.34 93 GLY A O 1
ATOM 750 N N . PHE A 1 94 ? 15.406 14.631 -17.493 1.00 53.53 94 PHE A N 1
ATOM 751 C CA . PHE A 1 94 ? 14.215 14.913 -18.291 1.00 53.53 94 PHE A CA 1
ATOM 752 C C . PHE A 1 94 ? 14.475 14.524 -19.746 1.00 53.53 94 PHE A C 1
ATOM 754 O O . PHE A 1 94 ? 15.311 15.127 -20.414 1.00 53.53 94 PHE A O 1
ATOM 761 N N . VAL A 1 95 ? 13.763 13.506 -20.226 1.00 54.97 95 VAL A N 1
ATOM 762 C CA . VAL A 1 95 ? 13.750 13.119 -21.639 1.00 54.97 95 VAL A CA 1
ATOM 763 C C . VAL A 1 95 ? 12.387 13.517 -22.187 1.00 54.97 95 VAL A C 1
ATOM 765 O O . VAL A 1 95 ? 11.381 12.909 -21.832 1.00 54.97 95 VAL A O 1
ATOM 768 N N . ALA A 1 96 ? 12.348 14.563 -23.008 1.00 55.88 96 ALA A N 1
ATOM 769 C CA . ALA A 1 96 ? 11.223 14.819 -23.895 1.00 55.88 96 ALA A CA 1
ATOM 770 C C . ALA A 1 96 ? 11.592 14.213 -25.251 1.00 55.88 96 ALA A C 1
ATOM 772 O O . ALA A 1 96 ? 12.596 14.601 -25.848 1.00 55.88 96 ALA A O 1
ATOM 773 N N . ILE A 1 97 ? 10.826 13.222 -25.697 1.00 52.16 97 ILE A N 1
ATOM 774 C CA . ILE A 1 97 ? 10.965 12.660 -27.040 1.00 52.16 97 ILE A CA 1
ATOM 775 C C . ILE A 1 97 ? 10.177 13.599 -27.962 1.00 52.16 97 ILE A C 1
ATOM 777 O O . ILE A 1 97 ? 8.997 13.838 -27.710 1.00 52.16 97 ILE A O 1
ATOM 781 N N . GLN A 1 98 ? 10.835 14.205 -28.954 1.00 49.97 98 GLN A N 1
ATOM 782 C CA . GLN A 1 98 ? 10.132 14.961 -29.995 1.00 49.97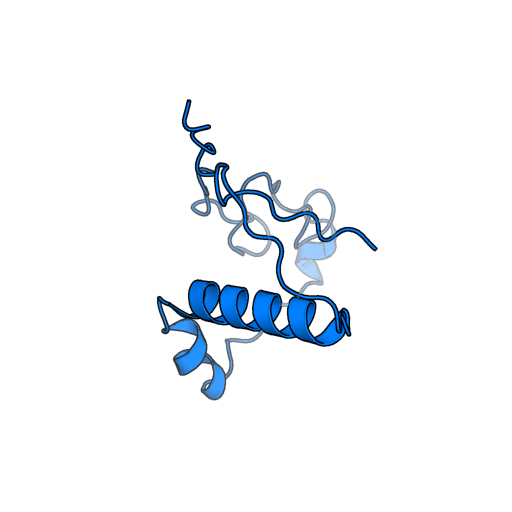 98 GLN A CA 1
ATOM 783 C C . GLN A 1 98 ? 9.283 13.979 -30.808 1.00 49.97 9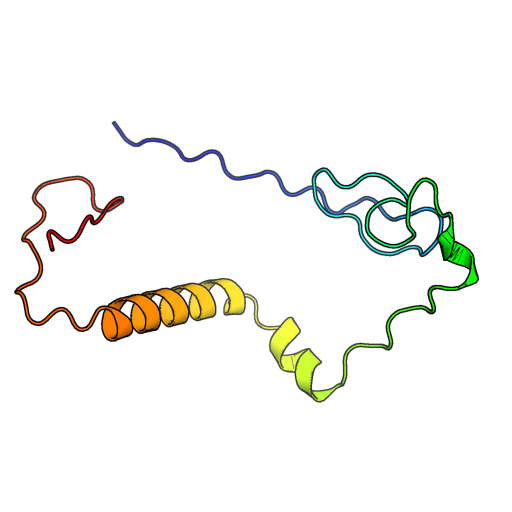8 GLN A C 1
ATOM 785 O O . GLN A 1 98 ? 9.808 12.960 -31.253 1.00 49.97 98 GLN A O 1
ATOM 790 N N . GLY A 1 99 ? 7.983 14.267 -30.916 1.00 47.28 99 GLY A N 1
ATOM 791 C CA . GLY A 1 99 ? 7.052 13.552 -31.791 1.00 47.28 99 GLY A CA 1
ATOM 792 C C . GLY A 1 99 ? 7.103 14.062 -33.219 1.00 47.28 99 GLY A C 1
ATOM 793 O O . GLY A 1 99 ? 7.523 15.229 -33.407 1.00 47.28 99 GLY A O 1
#

Solvent-accessible surface area (backbone atoms only — not comparable to full-atom values): 6670 Å² total; per-residue (Å²): 134,85,82,77,74,77,75,80,83,80,50,63,86,49,58,22,88,64,77,62,47,75,31,55,66,89,61,60,70,22,36,85,89,18,36,74,80,29,73,38,38,90,74,58,72,79,81,76,78,81,57,73,84,49,51,68,60,75,68,41,89,56,45,70,61,52,49,50,51,51,53,50,52,50,54,54,62,72,62,68,72,85,69,79,82,79,87,74,94,63,78,88,87,68,86,82,80,86,128

Organism: Sphaerobolus stellatus (strain SS14) (NCBI:txid990650)

Sequence (99 aa):
MLVQVRQPHYNWSRRCQFCNILLLTGERNGEFCCGQRGKYAHIVAELPPLPAQFIWLANKLNISFLSRKLNLLFSFAAMETTEKFPILSGPLGFVAIQG

Foldseek 3Di:
DDDP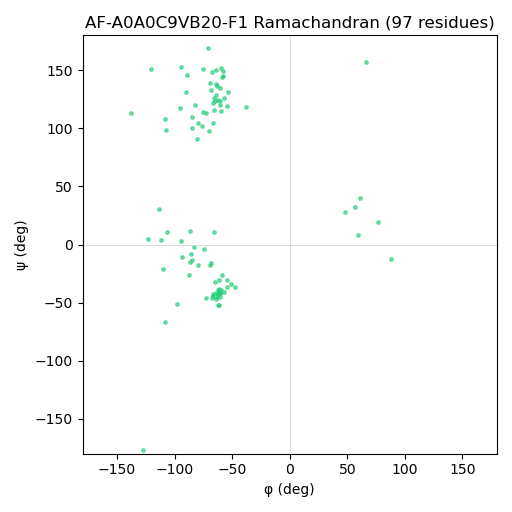DPDPPWDQPDAAPQQRHTATVPDDHCPPQQNDPNVNSVPRDHDPPDPPVCVVVVPDPCNVVVVVVVVVVVVVVVVVDPDDQDPDPDDPPDDDDDD

Radius of gyration: 20.76 Å; Cα contacts (8 Å, |Δi|>4): 60; chains: 1; bounding box: 45×39×50 Å

pLDDT: mean 76.74, std 12.9, range [37.19, 92.12]

Secondary structure (DSSP, 8-state):
-----PPP------B-TTT-PBPPTTPPTTTTTTSGGGTTTTT-PPPPPPPHHHHHHHT-TTHHHHHHHHHHHHHHHHTT--SPPP---S-TT--PPP-